Protein AF-A0A522CYJ9-F1 (afdb_monomer_lite)

Radius of gyration: 15.0 Å; chains: 1; bounding box: 30×49×38 Å

Secondary structure (DSSP, 8-state):
-------TT-SS-SEEEEEEEEEEEETTTTEEEEEEEEEEEE-SSSTTTT-EEE--BTTB-HHHHHTT--GGG-EEEEETTTTEEEEEEE-TTS-EEEEEEEE-----

pLDDT: mean 71.57, std 15.97, range [31.14, 90.38]

Foldseek 3Di:
DDDPDPPPPPPDDQKDKAWKKKWKFFFVVHDTDIDIWMWIAGPDDDPRHRPIDTDADPVDDVVVRVPFADPVFWDWDQDPVQQWTKIWGAGPVRGIMIMTIHGPPDPD

Structure (mmCIF, N/CA/C/O backbone):
data_AF-A0A522CYJ9-F1
#
_entry.id   AF-A0A522CYJ9-F1
#
loop_
_atom_site.group_PDB
_atom_site.id
_atom_site.type_symbol
_atom_site.label_atom_id
_atom_site.label_alt_id
_atom_site.label_comp_id
_atom_site.label_asym_id
_atom_site.label_entity_id
_atom_site.label_seq_id
_atom_site.pdbx_PDB_ins_code
_atom_site.Cartn_x
_atom_site.Cartn_y
_atom_site.Cartn_z
_atom_site.occupancy
_atom_site.B_iso_or_equiv
_atom_site.auth_seq_id
_atom_site.auth_comp_id
_atom_site.auth_asym_id
_atom_site.auth_atom_id
_atom_site.pdbx_PDB_model_num
ATOM 1 N N . MET A 1 1 ? 5.166 -32.450 -4.459 1.00 34.06 1 MET A N 1
ATOM 2 C CA . MET A 1 1 ? 4.906 -31.320 -3.546 1.00 34.06 1 MET A CA 1
ATOM 3 C C . MET A 1 1 ? 4.951 -30.100 -4.428 1.00 34.06 1 MET A C 1
ATOM 5 O O . MET A 1 1 ? 6.025 -29.562 -4.663 1.00 34.06 1 MET A O 1
ATOM 9 N N . ASP A 1 2 ? 3.807 -29.801 -5.030 1.00 31.14 2 ASP A N 1
ATOM 10 C CA . ASP A 1 2 ? 3.663 -28.697 -5.966 1.00 31.14 2 ASP A CA 1
ATOM 11 C C . ASP A 1 2 ? 3.681 -27.405 -5.152 1.00 31.14 2 ASP A C 1
ATOM 13 O O . ASP A 1 2 ? 2.834 -27.201 -4.282 1.00 31.14 2 ASP A O 1
ATOM 17 N N . SER A 1 3 ? 4.696 -26.566 -5.372 1.00 34.50 3 SER A N 1
ATOM 18 C CA . SER A 1 3 ? 4.552 -25.155 -5.014 1.00 34.50 3 SER A CA 1
ATOM 19 C C . SER A 1 3 ? 3.390 -24.616 -5.844 1.00 34.50 3 SER A C 1
ATOM 21 O O . SER A 1 3 ? 3.351 -24.928 -7.036 1.00 34.50 3 SER A O 1
ATOM 23 N N . PRO A 1 4 ? 2.452 -23.840 -5.274 1.00 41.62 4 PRO A N 1
ATOM 24 C CA . PRO A 1 4 ? 1.501 -23.108 -6.095 1.00 41.62 4 PRO A CA 1
ATOM 25 C C . PRO A 1 4 ? 2.336 -22.256 -7.047 1.00 41.62 4 PRO A C 1
ATOM 27 O O . PRO A 1 4 ? 3.111 -21.410 -6.599 1.00 41.62 4 PRO A O 1
ATOM 30 N N . GLU A 1 5 ? 2.283 -22.595 -8.334 1.00 39.00 5 GLU A N 1
ATOM 31 C CA . GLU A 1 5 ? 3.105 -21.987 -9.370 1.00 39.00 5 GLU A CA 1
ATOM 32 C C . GLU A 1 5 ? 2.935 -20.468 -9.276 1.00 39.00 5 GLU A C 1
ATOM 34 O O . GLU A 1 5 ? 1.890 -19.913 -9.622 1.00 39.00 5 GLU A O 1
ATOM 39 N N . ASN A 1 6 ? 3.973 -19.783 -8.782 1.00 43.34 6 ASN A N 1
ATOM 40 C CA . ASN A 1 6 ? 4.166 -18.374 -9.090 1.00 43.34 6 ASN A CA 1
ATOM 41 C C . ASN A 1 6 ? 4.051 -18.280 -10.611 1.00 43.34 6 ASN A C 1
ATOM 43 O O . ASN A 1 6 ? 4.725 -19.065 -11.275 1.00 43.34 6 ASN A O 1
ATOM 47 N N . PRO A 1 7 ? 3.207 -17.405 -11.180 1.00 45.44 7 PRO A N 1
ATOM 48 C CA . PRO A 1 7 ? 2.902 -17.450 -12.599 1.00 45.44 7 PRO A CA 1
ATOM 49 C C . PRO A 1 7 ? 4.181 -17.224 -13.414 1.00 45.44 7 PRO A C 1
ATOM 51 O O . PRO A 1 7 ? 4.578 -16.095 -13.699 1.00 45.44 7 PRO A O 1
ATOM 54 N N . GLU A 1 8 ? 4.810 -18.320 -13.842 1.00 41.34 8 GLU A N 1
ATOM 55 C CA . GLU A 1 8 ? 5.999 -18.339 -14.700 1.00 41.34 8 GLU A CA 1
ATOM 56 C C . GLU A 1 8 ? 5.686 -17.807 -16.118 1.00 41.34 8 GLU A C 1
ATOM 58 O O . GLU A 1 8 ? 6.569 -17.660 -16.963 1.00 41.34 8 GLU A O 1
ATOM 63 N N . ASN A 1 9 ? 4.428 -17.415 -16.356 1.00 41.00 9 ASN A N 1
ATOM 64 C CA . ASN A 1 9 ? 3.910 -16.788 -17.568 1.00 41.00 9 ASN A CA 1
ATOM 65 C C . ASN A 1 9 ? 3.982 -15.249 -17.577 1.00 41.00 9 ASN A C 1
ATOM 67 O O . ASN A 1 9 ? 3.242 -14.610 -18.321 1.00 41.00 9 ASN A O 1
ATOM 71 N N . ASN A 1 10 ? 4.885 -14.621 -16.818 1.00 47.81 10 ASN A N 1
ATOM 72 C CA . ASN A 1 10 ? 5.061 -13.162 -16.855 1.00 47.81 10 ASN A CA 1
ATOM 73 C C . ASN A 1 10 ? 6.204 -12.684 -17.774 1.00 47.81 10 ASN A C 1
ATOM 75 O O . ASN A 1 10 ? 6.839 -11.669 -17.506 1.00 47.81 10 ASN A O 1
ATOM 79 N N . ARG A 1 11 ? 6.488 -13.405 -18.869 1.00 44.06 11 ARG A N 1
ATOM 80 C CA . ARG A 1 11 ? 7.589 -13.084 -19.809 1.00 44.06 11 ARG A CA 1
ATOM 81 C C . ARG A 1 11 ? 7.297 -11.932 -20.789 1.00 44.06 11 ARG A C 1
ATOM 83 O O . ARG A 1 11 ? 8.147 -11.638 -21.623 1.00 44.06 11 ARG A O 1
ATOM 90 N N . ALA A 1 12 ? 6.129 -11.290 -20.702 1.00 47.19 12 ALA A N 1
ATOM 91 C CA . ALA A 1 12 ? 5.746 -10.167 -21.568 1.00 47.19 12 ALA A CA 1
ATOM 92 C C . ALA A 1 12 ? 4.712 -9.196 -20.959 1.00 47.19 12 ALA A C 1
ATOM 94 O O . ALA A 1 12 ? 4.254 -8.299 -21.662 1.00 47.19 12 ALA A O 1
ATOM 95 N N . ASN A 1 13 ? 4.302 -9.365 -19.696 1.00 51.66 13 ASN A N 1
ATOM 96 C CA . ASN A 1 13 ? 3.366 -8.417 -19.098 1.00 51.66 13 ASN A CA 1
ATOM 97 C C . ASN A 1 13 ? 4.154 -7.298 -18.430 1.00 51.66 13 ASN A C 1
ATOM 99 O O . ASN A 1 13 ? 4.791 -7.512 -17.400 1.00 51.66 13 ASN A O 1
ATOM 103 N N . ASP A 1 14 ? 3.989 -6.088 -18.951 1.00 63.03 14 ASP A N 1
ATOM 104 C CA . ASP A 1 14 ? 4.460 -4.852 -18.320 1.00 63.03 14 ASP A CA 1
ATOM 105 C C . ASP A 1 14 ? 3.788 -4.597 -16.956 1.00 63.03 14 ASP A C 1
ATOM 107 O O . ASP A 1 14 ? 4.067 -3.595 -16.302 1.00 63.03 14 ASP A O 1
ATOM 111 N N . ARG A 1 15 ? 2.845 -5.456 -16.531 1.00 67.25 15 ARG A N 1
ATOM 112 C CA . ARG A 1 15 ? 2.034 -5.300 -15.322 1.00 67.25 15 ARG A CA 1
ATOM 113 C C . ARG A 1 15 ? 1.766 -6.625 -14.628 1.00 67.25 15 ARG A C 1
ATOM 115 O O . ARG A 1 15 ? 1.370 -7.603 -15.254 1.00 67.25 15 ARG A O 1
ATOM 122 N N . VAL A 1 16 ? 1.890 -6.611 -13.312 1.00 73.69 16 VAL A N 1
ATOM 123 C CA . VAL A 1 16 ? 1.553 -7.716 -12.420 1.00 73.69 16 VAL A CA 1
ATOM 124 C C . VAL A 1 16 ? 0.342 -7.310 -11.589 1.00 73.69 16 VAL A C 1
ATOM 126 O O . VAL A 1 16 ? 0.320 -6.210 -11.041 1.00 73.69 16 VAL A O 1
ATOM 129 N N . VAL A 1 17 ? -0.670 -8.177 -11.521 1.00 78.81 17 VAL A N 1
ATOM 130 C CA . VAL A 1 17 ? -1.970 -7.880 -10.907 1.00 78.81 17 VAL A CA 1
ATOM 131 C C . VAL A 1 17 ? -2.291 -8.918 -9.837 1.00 78.81 17 VAL A C 1
ATOM 133 O O . VAL A 1 17 ? -2.356 -10.103 -10.152 1.00 78.81 17 VAL A O 1
ATOM 136 N N . TYR A 1 18 ? -2.533 -8.481 -8.599 1.00 81.44 18 TYR A N 1
ATOM 137 C CA . TYR A 1 18 ? -2.878 -9.369 -7.485 1.00 81.44 18 TYR A CA 1
ATOM 138 C C . TYR A 1 18 ? -4.002 -8.795 -6.624 1.00 81.44 18 TYR A C 1
ATOM 140 O O . TYR A 1 18 ? -4.027 -7.586 -6.389 1.00 81.44 18 TYR A O 1
ATOM 148 N N . PRO A 1 19 ? -4.913 -9.634 -6.100 1.00 85.56 19 PRO A N 1
ATOM 149 C CA . PRO A 1 19 ? -5.760 -9.207 -5.003 1.00 85.56 19 PRO A CA 1
ATOM 150 C C . PRO A 1 19 ? -4.881 -8.983 -3.765 1.00 85.56 19 PRO A C 1
ATOM 152 O O . PRO A 1 19 ? -4.008 -9.797 -3.439 1.00 85.56 19 PRO A O 1
ATOM 155 N N . VAL A 1 20 ? -5.107 -7.863 -3.086 1.00 86.50 20 VAL A N 1
ATOM 156 C CA . VAL A 1 20 ? -4.423 -7.509 -1.843 1.00 86.50 20 VAL A CA 1
ATOM 157 C C . VAL A 1 20 ? -5.415 -7.074 -0.780 1.00 86.50 20 VAL A C 1
ATOM 159 O O . VAL A 1 20 ? -6.489 -6.544 -1.074 1.00 86.50 20 VAL A O 1
ATOM 162 N N . ARG A 1 21 ? -5.009 -7.238 0.472 1.00 89.56 21 ARG A N 1
ATOM 163 C CA . ARG A 1 21 ? -5.552 -6.502 1.602 1.00 89.56 21 ARG A CA 1
ATOM 164 C C . ARG A 1 21 ? -4.671 -5.289 1.868 1.00 89.56 21 ARG A C 1
ATOM 166 O O . ARG A 1 21 ? -3.446 -5.376 1.867 1.00 89.56 21 ARG A O 1
ATOM 173 N N . VAL A 1 22 ? -5.316 -4.162 2.118 1.00 87.69 22 VAL A N 1
ATOM 174 C CA . VAL A 1 22 ? -4.687 -2.894 2.459 1.00 87.69 22 VAL A CA 1
ATOM 175 C C . VAL A 1 22 ? -5.153 -2.495 3.848 1.00 87.69 22 VAL A C 1
ATOM 177 O O . VAL A 1 22 ? -6.348 -2.304 4.069 1.00 87.69 22 VAL A O 1
ATOM 180 N N . ASP A 1 23 ? -4.212 -2.345 4.773 1.00 90.38 23 ASP A N 1
ATOM 181 C CA . ASP A 1 23 ? -4.450 -1.766 6.091 1.00 90.38 23 ASP A CA 1
ATOM 182 C C . ASP A 1 23 ? -3.802 -0.368 6.123 1.00 90.38 23 ASP A 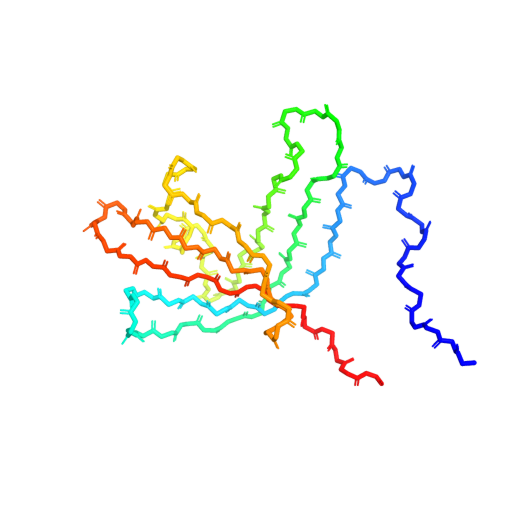C 1
ATOM 184 O O . ASP A 1 23 ? -2.577 -0.223 6.162 1.00 90.38 23 ASP A O 1
ATOM 188 N N . TYR A 1 24 ? -4.634 0.674 6.059 1.00 86.69 24 TYR A N 1
ATOM 189 C CA . TYR A 1 24 ? -4.224 2.079 6.093 1.00 86.69 24 TYR A CA 1
ATOM 190 C C . TYR A 1 24 ? -4.386 2.645 7.503 1.00 86.69 24 TYR A C 1
ATOM 192 O O . TYR A 1 24 ? -5.494 2.752 8.028 1.00 86.69 24 TYR A O 1
ATOM 200 N N . GLU A 1 25 ? -3.287 3.054 8.115 1.00 87.00 25 GLU A N 1
ATOM 201 C CA . GLU A 1 25 ? -3.249 3.676 9.430 1.00 87.00 25 GLU A CA 1
ATOM 202 C C . GLU A 1 25 ? -3.063 5.189 9.293 1.00 87.00 25 GLU A C 1
ATOM 204 O O . GLU A 1 25 ? -1.976 5.683 8.973 1.00 87.00 25 GLU A O 1
ATOM 209 N N . ILE A 1 26 ? -4.147 5.925 9.562 1.00 80.69 26 ILE A N 1
ATOM 210 C CA . ILE A 1 26 ? -4.127 7.388 9.624 1.00 80.69 26 ILE A CA 1
ATOM 211 C C . ILE A 1 26 ? -3.499 7.772 10.957 1.00 80.69 26 ILE A C 1
ATOM 213 O O . ILE A 1 26 ? -4.096 7.500 12.004 1.00 80.69 26 ILE A O 1
ATOM 217 N N . ARG A 1 27 ? -2.349 8.454 10.908 1.00 81.50 27 ARG A N 1
ATOM 218 C CA . ARG A 1 27 ? -1.487 8.762 12.052 1.00 81.50 27 ARG A CA 1
ATOM 219 C C . ARG A 1 27 ? -1.015 7.492 12.764 1.00 81.50 27 ARG A C 1
ATOM 221 O O . ARG A 1 27 ? -1.793 6.805 13.407 1.00 81.50 27 ARG A O 1
ATOM 228 N N . LEU A 1 28 ? 0.285 7.230 12.735 1.00 81.25 28 LEU A N 1
ATOM 229 C CA . LEU A 1 28 ? 0.909 6.094 13.411 1.00 81.25 28 LEU A CA 1
ATOM 230 C C . LEU A 1 28 ? 0.473 6.013 14.892 1.00 81.25 28 LEU A C 1
ATOM 232 O O . LEU A 1 28 ? 0.620 6.984 15.639 1.00 81.25 28 LEU A O 1
ATOM 236 N N . GLY A 1 29 ? -0.066 4.861 15.298 1.00 81.06 29 GLY A N 1
ATOM 237 C CA . GLY A 1 29 ? -0.746 4.609 16.575 1.00 81.06 29 GLY A CA 1
ATOM 238 C C . GLY A 1 29 ? -2.254 4.913 16.577 1.00 81.06 29 GLY A C 1
ATOM 239 O O . GLY A 1 29 ? -2.868 4.933 17.643 1.00 81.06 29 GLY A O 1
ATOM 240 N N . GLY A 1 30 ? -2.835 5.225 15.419 1.00 82.62 30 GLY A N 1
ATOM 241 C CA . GLY A 1 30 ? -4.187 5.748 15.257 1.00 82.62 30 GLY A CA 1
ATOM 242 C C . GLY A 1 30 ? -5.192 4.738 14.708 1.00 82.62 30 GLY A C 1
ATOM 243 O O . GLY A 1 30 ? -5.085 3.524 14.884 1.00 82.62 30 GLY A O 1
ATOM 244 N N . ARG A 1 31 ? -6.234 5.261 14.052 1.00 83.94 31 ARG A N 1
ATOM 245 C CA . ARG A 1 31 ? -7.290 4.433 13.461 1.00 83.94 31 ARG A CA 1
ATOM 246 C C . ARG A 1 31 ? -6.762 3.747 12.204 1.00 83.94 31 ARG A C 1
ATOM 248 O O . ARG A 1 31 ? -6.261 4.409 11.299 1.00 83.94 31 ARG A O 1
ATOM 255 N N . THR A 1 32 ? -6.978 2.436 12.131 1.00 87.81 32 THR A N 1
ATOM 256 C CA . THR A 1 32 ? -6.711 1.634 10.932 1.00 87.81 32 THR A CA 1
ATOM 257 C C . THR A 1 32 ? -7.992 1.435 10.118 1.00 87.81 32 THR A C 1
ATOM 259 O O . THR A 1 32 ? -9.058 1.163 10.677 1.00 87.81 32 THR A O 1
ATOM 262 N N . ILE A 1 33 ? -7.890 1.591 8.801 1.00 87.56 33 ILE A N 1
ATOM 263 C CA . ILE A 1 33 ? -8.925 1.312 7.805 1.00 87.56 33 ILE A CA 1
ATOM 264 C C . ILE A 1 33 ? -8.425 0.142 6.961 1.00 87.56 33 ILE A C 1
ATOM 266 O O . ILE A 1 33 ? -7.397 0.258 6.305 1.00 87.56 33 ILE A O 1
ATOM 270 N N . ALA A 1 34 ? -9.151 -0.971 6.991 1.00 89.31 34 ALA A N 1
ATOM 271 C CA . ALA A 1 34 ? -8.800 -2.186 6.266 1.00 89.31 34 ALA A CA 1
ATOM 272 C C . ALA A 1 34 ? -9.757 -2.410 5.095 1.00 89.31 34 ALA A C 1
ATOM 274 O O . ALA A 1 34 ? -10.973 -2.272 5.264 1.00 89.31 34 ALA A O 1
ATOM 275 N N . PHE A 1 35 ? -9.227 -2.779 3.932 1.00 87.56 35 PHE A N 1
ATOM 276 C CA . PHE A 1 35 ? -10.028 -3.122 2.760 1.00 87.56 35 PHE A CA 1
ATOM 277 C C . PHE A 1 35 ? -9.284 -4.025 1.789 1.00 87.56 35 PHE A C 1
ATOM 279 O O . PHE A 1 35 ? -8.060 -4.071 1.779 1.00 87.56 35 PHE A O 1
ATOM 286 N N . GLU A 1 36 ? -10.036 -4.743 0.965 1.00 89.31 36 GLU A N 1
ATOM 287 C CA . GLU A 1 36 ? -9.487 -5.563 -0.108 1.00 89.31 36 GLU A CA 1
ATOM 288 C C . GLU A 1 36 ? -9.638 -4.835 -1.438 1.00 89.31 36 GLU A C 1
ATOM 290 O O . GLU A 1 36 ? -10.658 -4.190 -1.693 1.00 89.31 36 GLU A O 1
ATOM 295 N N . THR A 1 37 ? -8.612 -4.918 -2.275 1.00 87.94 37 THR A N 1
ATOM 296 C CA . THR A 1 37 ? -8.615 -4.320 -3.609 1.00 87.94 37 THR A CA 1
ATOM 297 C C . THR A 1 37 ? -7.657 -5.059 -4.543 1.00 87.94 37 THR A C 1
ATOM 299 O O . THR A 1 37 ? -7.020 -6.040 -4.160 1.00 87.94 37 THR A O 1
ATOM 302 N N . ILE A 1 38 ? -7.559 -4.600 -5.786 1.00 85.12 38 ILE A N 1
ATOM 303 C CA . ILE A 1 38 ? -6.602 -5.084 -6.772 1.00 85.12 38 ILE A CA 1
ATOM 304 C C . ILE A 1 38 ? -5.372 -4.183 -6.772 1.00 85.12 38 ILE A C 1
ATOM 306 O O . ILE A 1 38 ? -5.466 -2.978 -6.991 1.00 85.12 38 ILE A O 1
ATOM 310 N N . PHE A 1 39 ? -4.214 -4.795 -6.564 1.00 82.44 39 PHE A N 1
ATOM 311 C CA . PHE A 1 39 ? -2.896 -4.200 -6.718 1.00 82.44 39 PHE A CA 1
ATOM 312 C C . PHE A 1 39 ? -2.378 -4.437 -8.128 1.00 82.44 39 PHE A C 1
ATOM 314 O O . PHE A 1 39 ? -2.406 -5.569 -8.616 1.00 82.44 39 PHE A O 1
ATOM 321 N N . ARG A 1 40 ? -1.873 -3.383 -8.771 1.00 81.81 40 ARG A N 1
ATOM 322 C CA . ARG A 1 40 ? -1.152 -3.459 -10.041 1.00 81.81 40 ARG A CA 1
ATOM 323 C C . ARG A 1 40 ? 0.222 -2.847 -9.873 1.00 81.81 40 ARG A C 1
ATOM 325 O O . ARG A 1 40 ? 0.328 -1.690 -9.493 1.00 81.81 40 ARG A O 1
ATOM 332 N N . VAL A 1 41 ? 1.263 -3.599 -10.201 1.00 76.56 41 VAL A N 1
ATOM 333 C CA . VAL A 1 41 ? 2.621 -3.059 -10.297 1.00 76.56 41 VAL A CA 1
ATOM 334 C C . VAL A 1 41 ? 3.097 -3.126 -11.733 1.00 76.56 41 VAL A C 1
ATOM 336 O O . VAL A 1 41 ? 2.959 -4.160 -12.386 1.00 76.56 41 VAL A O 1
ATOM 339 N N . THR A 1 42 ? 3.633 -2.018 -12.232 1.00 76.38 42 THR A N 1
ATOM 340 C CA . THR A 1 42 ? 4.313 -1.997 -13.527 1.00 76.38 42 THR A CA 1
ATOM 341 C C . THR A 1 42 ? 5.714 -2.568 -13.343 1.00 76.38 42 THR A C 1
ATOM 343 O O . THR A 1 42 ? 6.461 -2.081 -12.497 1.00 76.38 42 THR A O 1
ATOM 346 N N . VAL A 1 43 ? 6.056 -3.602 -14.108 1.00 70.81 43 VAL A N 1
ATOM 347 C CA . VAL A 1 43 ? 7.372 -4.255 -14.071 1.00 70.81 43 VAL A CA 1
ATOM 348 C C . VAL A 1 43 ? 7.976 -4.131 -15.459 1.00 70.81 43 VAL A C 1
ATOM 350 O O . VAL A 1 43 ? 7.464 -4.716 -16.411 1.00 70.81 43 VAL A O 1
ATOM 353 N N . GLY A 1 44 ? 9.035 -3.341 -15.590 1.00 68.50 44 GLY A N 1
ATOM 354 C CA . GLY A 1 44 ? 9.654 -3.056 -16.879 1.00 68.50 44 GLY A CA 1
ATOM 355 C C . GLY A 1 44 ? 11.022 -2.396 -16.743 1.00 68.50 44 GLY A C 1
ATOM 356 O O . GLY A 1 44 ? 11.706 -2.544 -15.745 1.00 68.50 44 GLY A O 1
ATOM 357 N N . SER A 1 45 ? 11.449 -1.674 -17.776 1.00 62.78 45 SER A N 1
ATOM 358 C CA . SER A 1 45 ? 12.725 -0.934 -17.797 1.00 62.78 45 SER A CA 1
ATOM 359 C C . SER A 1 45 ? 12.547 0.557 -18.114 1.00 62.78 45 SER A C 1
ATOM 361 O O . SER A 1 45 ? 13.511 1.263 -18.408 1.00 62.78 45 SER A O 1
ATOM 363 N N . GLY A 1 46 ? 11.299 1.037 -18.090 1.00 70.00 46 GLY A N 1
ATOM 364 C CA . GLY A 1 46 ? 10.924 2.411 -18.414 1.00 70.00 46 GLY A CA 1
ATOM 365 C C . GLY A 1 46 ? 10.702 3.301 -17.183 1.00 70.00 46 GLY A C 1
ATOM 366 O O . GLY A 1 46 ? 10.746 2.826 -16.053 1.00 70.00 46 GLY A O 1
ATOM 367 N N . PRO A 1 47 ? 10.380 4.592 -17.383 1.00 65.88 47 PRO A N 1
ATOM 368 C CA . PRO A 1 47 ? 10.179 5.563 -16.299 1.00 65.88 47 PRO A CA 1
ATOM 369 C C . PRO A 1 47 ? 9.051 5.225 -15.311 1.00 65.88 47 PRO A C 1
ATOM 371 O O . PRO A 1 47 ? 8.977 5.832 -14.249 1.00 65.88 47 PRO A O 1
ATOM 374 N N . GLY A 1 48 ? 8.151 4.313 -15.687 1.00 61.59 48 GLY A N 1
ATOM 375 C CA . GLY A 1 48 ? 7.053 3.833 -14.847 1.00 61.59 48 GLY A CA 1
ATOM 376 C C . GLY A 1 48 ? 7.339 2.509 -14.137 1.00 61.59 48 GLY A C 1
ATOM 377 O O . GLY A 1 48 ? 6.437 1.993 -13.479 1.00 61.59 48 GLY A O 1
ATOM 378 N N . ASP A 1 49 ? 8.540 1.941 -14.276 1.00 67.19 49 ASP A N 1
ATOM 379 C CA . ASP A 1 49 ? 8.920 0.719 -13.565 1.00 67.19 49 ASP A CA 1
ATOM 380 C C . ASP A 1 49 ? 8.802 0.906 -12.044 1.00 67.19 49 ASP A C 1
ATOM 382 O O . ASP A 1 49 ? 9.171 1.946 -11.495 1.00 67.19 49 ASP A O 1
ATOM 386 N N . GLY A 1 50 ? 8.215 -0.081 -11.369 1.00 64.00 50 GLY A N 1
ATOM 387 C CA . GLY A 1 50 ? 7.931 -0.035 -9.936 1.00 64.00 50 GLY A CA 1
ATOM 388 C C . GLY A 1 50 ? 6.724 0.823 -9.537 1.00 64.00 50 GLY A C 1
ATOM 389 O O . GLY A 1 50 ? 6.448 0.944 -8.344 1.00 64.00 50 GLY A O 1
ATOM 390 N N . THR A 1 51 ? 5.977 1.398 -10.490 1.00 73.00 51 THR A N 1
ATOM 391 C CA . THR A 1 51 ? 4.737 2.129 -10.171 1.00 73.00 51 THR A CA 1
ATOM 392 C C . THR A 1 51 ? 3.687 1.164 -9.642 1.00 73.00 51 THR A C 1
ATOM 394 O O . THR A 1 51 ? 3.399 0.153 -10.285 1.00 73.00 51 THR A O 1
ATOM 397 N N . ILE A 1 52 ? 3.115 1.499 -8.486 1.00 73.31 52 ILE A N 1
ATOM 398 C CA . ILE A 1 52 ? 2.070 0.735 -7.809 1.00 73.31 52 ILE A CA 1
ATOM 399 C C . ILE A 1 52 ? 0.752 1.501 -7.898 1.00 73.31 52 ILE A C 1
ATOM 401 O O . ILE A 1 52 ? 0.656 2.619 -7.396 1.00 73.31 52 ILE A O 1
ATOM 405 N N . ASP A 1 53 ? -0.268 0.845 -8.439 1.00 79.19 53 ASP A N 1
ATOM 406 C CA . ASP A 1 53 ? -1.648 1.316 -8.476 1.00 79.19 53 ASP A CA 1
ATOM 407 C C . ASP A 1 53 ? -2.552 0.370 -7.673 1.00 79.19 53 ASP A C 1
ATOM 409 O O . ASP A 1 53 ? -2.376 -0.851 -7.685 1.00 79.19 53 ASP A O 1
ATOM 413 N N . LEU A 1 54 ? -3.546 0.931 -6.988 1.00 80.19 54 LEU A N 1
ATOM 414 C CA . LEU A 1 54 ? -4.581 0.185 -6.274 1.00 80.19 54 LEU A CA 1
ATOM 415 C C . LEU A 1 54 ? -5.948 0.584 -6.835 1.00 80.19 54 LEU A C 1
ATOM 417 O O . LEU A 1 54 ? -6.194 1.768 -7.059 1.00 80.19 54 LEU A O 1
ATOM 421 N N . ASP A 1 55 ? -6.841 -0.383 -7.042 1.00 80.81 55 ASP A N 1
ATOM 422 C CA . ASP A 1 55 ? -8.202 -0.088 -7.497 1.00 80.81 55 ASP A CA 1
ATOM 423 C C . ASP A 1 55 ? -9.032 0.616 -6.422 1.00 80.81 55 ASP A C 1
ATOM 425 O O . ASP A 1 55 ? -8.967 0.291 -5.232 1.00 80.81 55 ASP A O 1
ATOM 429 N N . GLU A 1 56 ? -9.882 1.544 -6.856 1.00 78.38 56 GLU A N 1
ATOM 430 C CA . GLU A 1 56 ? -10.927 2.074 -5.991 1.00 78.38 56 GLU A CA 1
ATOM 431 C C . GLU A 1 56 ? -11.957 0.996 -5.660 1.00 78.38 56 GLU A C 1
ATOM 433 O O . GLU A 1 56 ? -12.298 0.136 -6.475 1.00 78.38 56 GLU A O 1
ATOM 438 N N . THR A 1 57 ? -12.502 1.071 -4.452 1.00 78.94 57 THR A N 1
ATOM 439 C CA . THR A 1 57 ? -13.618 0.219 -4.046 1.00 78.94 57 THR A CA 1
ATOM 440 C C . THR A 1 57 ? -14.889 1.054 -3.957 1.00 78.94 57 THR A C 1
ATOM 442 O O . THR A 1 57 ? -14.847 2.267 -3.771 1.00 78.94 57 THR A O 1
ATOM 445 N N . SER A 1 58 ? -16.050 0.397 -3.975 1.00 75.81 58 SER A N 1
ATOM 446 C CA . SER A 1 58 ? -17.354 1.066 -3.810 1.00 75.81 58 SER A CA 1
ATOM 447 C C . SER A 1 58 ? -17.508 1.879 -2.514 1.00 75.81 58 SER A C 1
ATOM 449 O O . SER A 1 58 ? -18.458 2.649 -2.389 1.00 75.81 58 SER A O 1
ATOM 451 N N . ARG A 1 59 ? -16.619 1.690 -1.531 1.00 75.12 59 ARG A N 1
ATOM 452 C CA . ARG A 1 59 ? -16.679 2.340 -0.212 1.00 75.12 59 ARG A CA 1
ATOM 453 C C . ARG A 1 59 ? -15.454 3.187 0.111 1.00 75.12 59 ARG A C 1
ATOM 455 O O . ARG A 1 59 ? -15.480 3.911 1.101 1.00 75.12 59 ARG A O 1
ATOM 462 N N . ILE A 1 60 ? -14.381 3.044 -0.659 1.00 76.00 60 ILE A N 1
ATOM 463 C CA . ILE A 1 60 ? -13.080 3.642 -0.377 1.00 76.00 60 ILE A CA 1
ATOM 464 C C . ILE A 1 60 ? -12.494 4.102 -1.701 1.00 76.00 60 ILE A C 1
ATOM 466 O O . ILE A 1 60 ? -12.126 3.269 -2.534 1.00 76.00 60 ILE A O 1
ATOM 470 N N . SER A 1 61 ? -12.388 5.421 -1.855 1.00 75.44 61 SER A N 1
ATOM 471 C CA . SER A 1 61 ? -11.534 6.009 -2.877 1.00 75.44 61 SER A CA 1
ATOM 472 C C . SER A 1 61 ? -10.091 5.824 -2.437 1.00 75.44 61 SER A C 1
ATOM 474 O O . SER A 1 61 ? -9.672 6.264 -1.363 1.00 75.44 61 SER A O 1
ATOM 476 N N . VAL A 1 62 ? -9.332 5.122 -3.271 1.00 67.50 62 VAL A N 1
ATOM 477 C CA . VAL A 1 62 ? -7.896 4.990 -3.072 1.00 67.50 62 VAL A CA 1
ATOM 478 C C . VAL A 1 62 ? -7.237 6.350 -3.245 1.00 67.50 62 VAL A C 1
ATOM 480 O O . VAL A 1 62 ? -6.288 6.605 -2.525 1.00 67.50 62 VAL A O 1
ATOM 483 N N . GLU A 1 63 ? -7.746 7.249 -4.093 1.00 66.31 63 GLU A N 1
ATOM 484 C CA . GLU A 1 63 ? -7.207 8.608 -4.228 1.00 66.31 63 GLU A CA 1
ATOM 485 C C . GLU A 1 63 ? -7.344 9.415 -2.924 1.00 66.31 63 GLU A C 1
ATOM 487 O O . GLU A 1 63 ? -6.405 10.112 -2.521 1.00 66.31 63 GLU A O 1
ATOM 492 N N . ASP A 1 64 ? -8.464 9.253 -2.213 1.00 65.31 64 ASP A N 1
ATOM 493 C CA . ASP A 1 64 ? -8.687 9.864 -0.896 1.00 65.31 64 ASP A CA 1
ATOM 494 C C . ASP A 1 64 ? -7.740 9.311 0.186 1.00 65.31 64 ASP A C 1
ATOM 496 O O . ASP A 1 64 ? -7.453 10.001 1.166 1.00 65.31 64 ASP A O 1
ATOM 500 N N . LEU A 1 65 ? -7.216 8.092 -0.002 1.00 61.31 65 LEU A N 1
ATOM 501 C CA . LEU A 1 65 ? -6.202 7.477 0.863 1.00 61.31 65 LEU A CA 1
ATOM 502 C C . LEU A 1 65 ? -4.756 7.677 0.356 1.00 61.31 65 LEU A C 1
ATOM 504 O O . LEU A 1 65 ? -3.821 7.692 1.150 1.00 61.31 65 LEU A O 1
ATOM 508 N N . GLN A 1 66 ? -4.549 7.839 -0.955 1.00 53.03 66 GLN A N 1
ATOM 509 C CA . GLN A 1 66 ? -3.254 7.996 -1.637 1.00 53.03 66 GLN A CA 1
ATOM 510 C C . GLN A 1 66 ? -2.799 9.451 -1.714 1.00 53.03 66 GLN A C 1
ATOM 512 O O . GLN A 1 66 ? -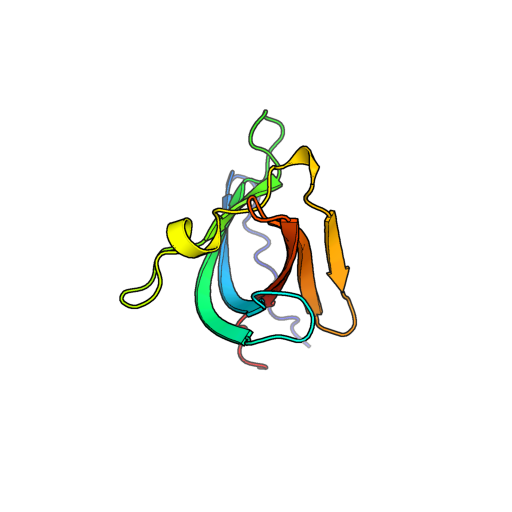1.614 9.723 -1.9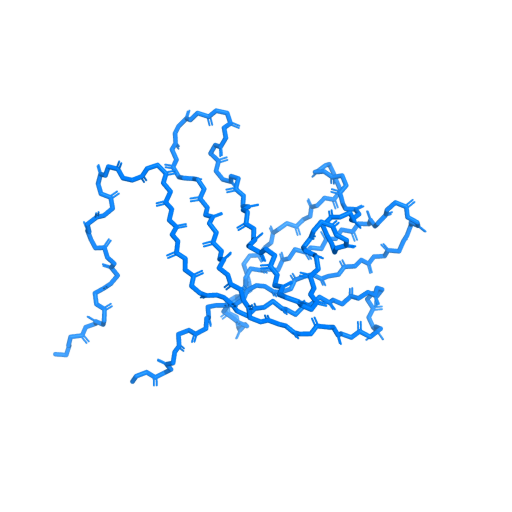23 1.00 53.03 66 GLN A O 1
ATOM 517 N N . A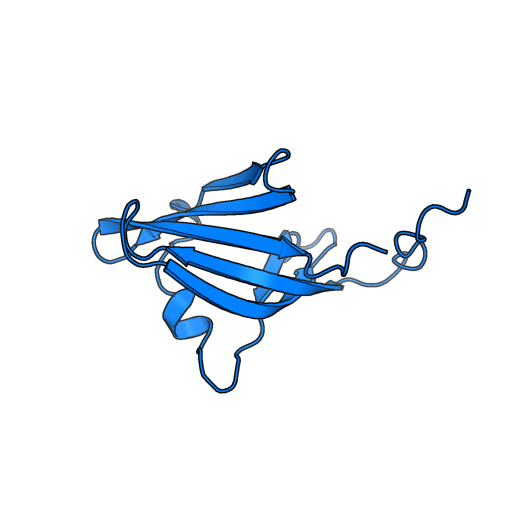RG A 1 67 ? -3.683 10.418 -1.468 1.00 50.59 67 ARG A N 1
ATOM 518 C CA . ARG A 1 67 ? -3.239 11.714 -0.963 1.00 50.59 67 ARG A CA 1
ATOM 519 C C . ARG A 1 67 ? -2.891 11.485 0.506 1.00 50.59 67 ARG A C 1
ATOM 521 O O . ARG A 1 67 ? -3.757 11.694 1.351 1.00 50.59 67 ARG A O 1
ATOM 528 N N . PRO A 1 68 ? -1.624 11.148 0.841 1.00 48.00 68 PRO A N 1
ATOM 529 C CA . PRO A 1 68 ? -0.815 12.290 1.238 1.00 48.00 68 PRO A CA 1
ATOM 530 C C . PRO A 1 68 ? 0.720 12.166 1.167 1.00 48.00 68 PRO A C 1
ATOM 532 O O . PRO A 1 68 ? 1.363 13.084 1.675 1.00 48.00 68 PRO A O 1
ATOM 535 N N . PHE A 1 69 ? 1.341 11.132 0.593 1.00 50.75 69 PHE A N 1
ATOM 536 C CA . PHE A 1 69 ? 2.809 11.086 0.567 1.00 50.75 69 PHE A CA 1
ATOM 537 C C . PHE A 1 69 ? 3.369 11.617 -0.757 1.00 50.75 69 PHE A C 1
ATOM 539 O O . PHE A 1 69 ? 3.244 10.942 -1.782 1.00 50.75 69 PHE A O 1
ATOM 546 N N . PRO A 1 70 ? 4.039 12.782 -0.773 1.00 57.62 70 PRO A N 1
ATOM 547 C CA . PRO A 1 70 ? 5.021 13.056 -1.813 1.00 57.62 70 PRO A CA 1
ATOM 548 C C . PRO A 1 70 ? 5.928 11.832 -1.987 1.00 57.62 70 PRO A C 1
ATOM 550 O O . PRO A 1 70 ? 6.407 11.305 -0.988 1.00 57.62 70 PRO A O 1
ATOM 553 N N . LEU A 1 71 ? 6.214 11.397 -3.219 1.00 59.66 71 LEU A N 1
ATOM 554 C CA . LEU A 1 71 ? 7.162 10.294 -3.467 1.00 59.66 71 LEU A CA 1
ATOM 555 C C . LEU A 1 71 ? 8.495 10.505 -2.721 1.00 59.66 71 LEU A C 1
ATOM 557 O O . LEU A 1 71 ? 9.084 9.561 -2.214 1.00 59.66 71 LEU A O 1
ATOM 561 N N . ALA A 1 72 ? 8.914 11.765 -2.562 1.00 60.66 72 ALA A N 1
ATOM 562 C CA . ALA A 1 72 ? 10.110 12.155 -1.817 1.00 60.66 72 ALA A CA 1
ATOM 563 C C . ALA A 1 72 ? 10.062 11.877 -0.297 1.00 60.66 72 ALA A C 1
ATOM 565 O O . ALA A 1 72 ? 11.107 11.890 0.346 1.00 60.66 72 ALA A O 1
ATOM 566 N N . SER A 1 73 ? 8.881 11.669 0.296 1.00 65.44 73 SER A N 1
ATOM 567 C CA . SER A 1 73 ? 8.707 11.357 1.723 1.00 65.44 73 SER A CA 1
ATOM 568 C C . SER A 1 73 ? 8.226 9.927 1.980 1.00 65.44 73 SER A C 1
ATOM 570 O O . SER A 1 73 ? 7.983 9.580 3.138 1.00 65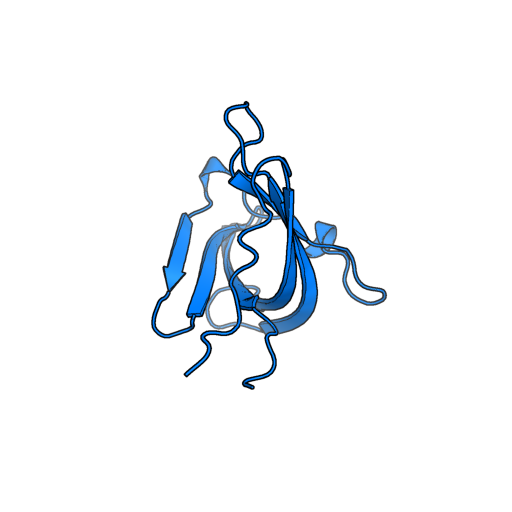.44 73 SER A O 1
ATOM 572 N N . GLN A 1 74 ? 8.087 9.110 0.930 1.00 72.88 74 GLN A N 1
ATOM 573 C CA . GLN A 1 74 ? 7.721 7.703 1.045 1.00 72.88 74 GLN A CA 1
ATOM 574 C C . GLN A 1 74 ? 8.951 6.846 1.337 1.00 72.88 74 GLN A C 1
ATOM 576 O O . GLN A 1 74 ? 9.981 6.947 0.676 1.00 72.88 74 GLN A O 1
ATOM 581 N N . ILE A 1 75 ? 8.813 5.955 2.312 1.00 79.56 75 ILE A N 1
ATOM 582 C CA . ILE A 1 75 ? 9.747 4.870 2.583 1.00 79.56 75 ILE A CA 1
ATOM 583 C C . ILE A 1 75 ? 8.961 3.573 2.442 1.00 79.56 75 ILE A C 1
ATOM 585 O O . ILE A 1 75 ? 8.086 3.280 3.261 1.00 79.56 75 ILE A O 1
ATOM 589 N N . SER A 1 76 ? 9.281 2.811 1.401 1.00 80.38 76 SER A N 1
ATOM 590 C CA . SER A 1 76 ? 8.750 1.474 1.150 1.00 80.38 76 SER A CA 1
ATOM 591 C C . SER A 1 76 ? 9.738 0.412 1.628 1.00 80.38 76 SER A C 1
ATOM 593 O O . SER A 1 76 ? 10.912 0.436 1.251 1.00 80.38 76 SER A O 1
ATOM 595 N N . LYS A 1 77 ? 9.270 -0.541 2.431 1.00 86.06 77 LYS A N 1
ATOM 596 C CA . LYS A 1 77 ? 10.046 -1.701 2.879 1.00 86.06 77 LYS A CA 1
ATOM 597 C C . LYS A 1 77 ? 9.157 -2.939 2.881 1.00 86.06 77 LYS A C 1
ATOM 599 O O . LYS A 1 77 ? 8.028 -2.883 3.352 1.00 86.06 77 LYS A O 1
ATOM 604 N N . PHE A 1 78 ? 9.680 -4.061 2.404 1.00 84.69 78 PHE A N 1
ATOM 605 C CA . PHE A 1 78 ? 9.023 -5.348 2.603 1.00 84.69 78 PHE A CA 1
ATOM 606 C C . PHE A 1 78 ? 9.268 -5.843 4.037 1.00 84.69 78 PHE A C 1
ATOM 608 O O . PHE A 1 78 ? 10.415 -5.899 4.490 1.00 84.69 78 PHE A O 1
ATOM 615 N N . ASP A 1 79 ? 8.194 -6.144 4.765 1.00 86.88 79 ASP A N 1
ATOM 616 C CA . ASP A 1 79 ? 8.247 -6.785 6.078 1.00 86.88 79 ASP A CA 1
ATOM 617 C C . ASP A 1 79 ? 7.988 -8.282 5.906 1.00 86.88 79 ASP A C 1
ATOM 619 O O . ASP A 1 79 ? 6.863 -8.705 5.640 1.00 86.88 79 ASP A O 1
ATOM 623 N N . GLU A 1 80 ? 9.046 -9.079 6.054 1.00 84.25 80 GLU A N 1
ATOM 624 C CA . GLU A 1 80 ? 8.991 -10.534 5.903 1.00 84.25 80 GLU A CA 1
ATOM 625 C C . GLU A 1 80 ? 8.085 -11.198 6.949 1.00 84.25 80 GLU A C 1
ATOM 627 O O . GLU A 1 80 ? 7.398 -12.166 6.631 1.00 84.25 80 GLU A O 1
ATOM 632 N N . ASN A 1 81 ? 8.015 -10.658 8.173 1.00 82.81 81 ASN A N 1
ATOM 633 C CA . ASN A 1 81 ? 7.185 -11.236 9.234 1.00 82.81 81 ASN A CA 1
ATOM 634 C C . ASN A 1 81 ? 5.698 -11.017 8.953 1.00 82.81 81 ASN A C 1
ATOM 636 O O . ASN A 1 81 ? 4.880 -11.899 9.197 1.00 82.81 81 ASN A O 1
ATOM 640 N N . ALA A 1 82 ? 5.351 -9.833 8.446 1.00 76.38 82 ALA A N 1
ATOM 641 C CA . ALA A 1 82 ? 3.982 -9.504 8.065 1.00 76.38 82 ALA A CA 1
ATOM 642 C C . ALA A 1 82 ? 3.617 -10.000 6.655 1.00 76.38 82 ALA A C 1
ATOM 644 O O . ALA A 1 82 ? 2.450 -9.926 6.278 1.00 76.38 82 ALA A O 1
ATOM 645 N N . SER A 1 83 ? 4.601 -10.472 5.874 1.00 84.56 83 SER A N 1
ATOM 646 C CA . SER A 1 83 ? 4.455 -10.764 4.440 1.00 84.56 83 SER A CA 1
ATOM 647 C C . SER A 1 83 ? 3.756 -9.620 3.694 1.00 84.56 83 SER A C 1
ATOM 649 O O . SER A 1 83 ? 2.852 -9.832 2.884 1.00 84.56 83 SER A O 1
ATOM 651 N N . ALA A 1 84 ? 4.154 -8.386 4.014 1.00 85.56 84 ALA A N 1
ATOM 652 C CA . ALA A 1 84 ? 3.481 -7.176 3.565 1.00 85.56 84 ALA A CA 1
ATOM 653 C C . ALA A 1 84 ? 4.478 -6.133 3.056 1.00 85.56 84 ALA A C 1
ATOM 655 O O . ALA A 1 84 ? 5.548 -5.918 3.632 1.00 85.56 84 ALA A O 1
ATOM 656 N N . LEU A 1 85 ? 4.096 -5.428 1.993 1.00 85.25 85 LEU A N 1
ATOM 657 C CA . LEU A 1 85 ? 4.751 -4.192 1.599 1.00 85.25 85 LEU A CA 1
ATOM 658 C C . LEU A 1 85 ? 4.298 -3.081 2.548 1.00 85.25 85 LEU A C 1
ATOM 660 O O . LEU A 1 85 ? 3.136 -2.677 2.548 1.00 85.25 85 LEU A O 1
ATOM 664 N N . MET A 1 86 ? 5.235 -2.584 3.346 1.00 87.25 86 MET A N 1
ATOM 665 C CA . MET A 1 86 ? 5.017 -1.490 4.279 1.00 87.25 86 MET A CA 1
ATOM 666 C C . MET A 1 86 ? 5.443 -0.182 3.628 1.00 87.25 86 MET A C 1
ATOM 668 O O . MET A 1 86 ? 6.607 -0.004 3.269 1.00 87.25 86 MET A O 1
ATOM 672 N N . ILE A 1 87 ? 4.512 0.754 3.514 1.00 84.56 87 ILE A N 1
ATOM 673 C CA . ILE A 1 87 ? 4.765 2.111 3.045 1.00 84.56 87 ILE A CA 1
ATOM 674 C C . ILE A 1 87 ? 4.534 3.042 4.224 1.00 84.56 87 ILE A C 1
ATOM 676 O O . ILE A 1 87 ? 3.461 3.069 4.821 1.00 84.56 87 ILE A O 1
ATOM 680 N N . THR A 1 88 ? 5.554 3.806 4.580 1.00 83.50 88 THR A N 1
ATOM 681 C CA . THR A 1 88 ? 5.455 4.852 5.599 1.00 83.50 88 THR A CA 1
ATOM 682 C C . THR A 1 88 ? 5.819 6.182 4.986 1.00 83.50 88 THR A C 1
ATOM 684 O O . THR A 1 88 ? 6.698 6.257 4.130 1.00 83.50 88 THR A O 1
ATOM 687 N N . GLY A 1 89 ? 5.180 7.247 5.440 1.00 78.38 89 GLY A N 1
ATOM 688 C CA . GLY A 1 89 ? 5.578 8.580 5.029 1.00 78.38 89 GLY A CA 1
ATOM 689 C C . GLY A 1 89 ? 4.939 9.653 5.883 1.00 78.38 89 GLY A C 1
ATOM 690 O O . GLY A 1 89 ? 4.216 9.373 6.840 1.00 78.38 89 GLY A O 1
ATOM 691 N N . THR A 1 90 ? 5.216 10.899 5.526 1.00 75.56 90 THR A N 1
ATOM 692 C CA . THR A 1 90 ? 4.584 12.061 6.153 1.00 75.56 90 THR A CA 1
ATOM 693 C C . THR A 1 90 ? 3.540 12.628 5.210 1.00 75.56 90 THR A C 1
ATOM 695 O O . THR A 1 90 ? 3.853 12.969 4.067 1.00 75.56 90 THR A O 1
ATOM 698 N N . SER A 1 91 ? 2.314 12.730 5.705 1.00 71.19 91 SER A N 1
ATOM 699 C CA . SER A 1 91 ? 1.189 13.310 4.997 1.00 71.19 91 SER A CA 1
ATOM 700 C C . SER A 1 91 ? 1.378 14.809 4.728 1.00 71.19 91 SER A C 1
ATOM 702 O O . SER A 1 91 ? 2.156 15.484 5.405 1.00 71.19 91 SER A O 1
ATOM 704 N N . LYS A 1 92 ? 0.593 15.384 3.806 1.00 64.19 92 LYS A N 1
ATOM 705 C CA . LYS A 1 92 ? 0.525 16.842 3.570 1.00 64.19 92 LYS A CA 1
ATOM 706 C C . LYS A 1 92 ? 0.188 17.658 4.829 1.00 64.19 92 LYS A C 1
ATOM 708 O O . LYS A 1 92 ? 0.496 18.843 4.878 1.00 64.19 92 LYS A O 1
ATOM 713 N N . HIS A 1 93 ? -0.411 17.033 5.843 1.00 69.50 93 HIS A N 1
ATOM 714 C CA . HIS A 1 93 ? -0.733 17.650 7.133 1.00 69.50 93 HIS A CA 1
ATOM 715 C C . HIS A 1 93 ? 0.343 17.416 8.210 1.00 69.50 93 HIS A C 1
ATOM 717 O O . HIS A 1 93 ? 0.121 17.727 9.377 1.00 69.50 93 HIS A O 1
ATOM 723 N N . GLY A 1 94 ? 1.502 16.857 7.847 1.00 72.38 94 GLY A N 1
ATOM 724 C CA . GLY A 1 94 ? 2.613 16.608 8.770 1.00 72.38 94 GLY A CA 1
ATOM 725 C C . GLY A 1 94 ? 2.448 15.367 9.654 1.00 72.38 94 GLY A C 1
ATOM 726 O O . GLY A 1 94 ? 3.300 15.103 10.501 1.00 72.38 94 GLY A O 1
ATOM 727 N N . MET A 1 95 ? 1.378 14.588 9.477 1.00 78.38 95 MET A N 1
ATOM 728 C CA . MET A 1 95 ? 1.156 13.347 10.227 1.00 78.38 95 MET A CA 1
ATOM 729 C C . MET A 1 95 ? 1.897 12.187 9.571 1.00 78.38 95 MET A C 1
ATOM 731 O O . MET A 1 95 ? 1.890 12.078 8.348 1.00 78.38 95 MET A O 1
ATOM 735 N N . ARG A 1 96 ? 2.524 11.316 10.367 1.00 81.75 96 ARG A N 1
ATOM 736 C CA . ARG A 1 96 ? 3.106 10.075 9.845 1.00 81.75 96 ARG A CA 1
ATOM 737 C C . ARG A 1 96 ? 2.011 9.042 9.659 1.00 81.75 96 ARG A C 1
ATOM 739 O O . ARG A 1 96 ? 1.440 8.630 10.661 1.00 81.75 96 ARG A O 1
ATOM 746 N N . ASP A 1 97 ? 1.782 8.604 8.434 1.00 83.00 97 ASP A N 1
ATOM 747 C CA . ASP A 1 97 ? 0.806 7.561 8.118 1.00 83.00 97 ASP A CA 1
ATOM 748 C C . ASP A 1 97 ? 1.540 6.282 7.698 1.00 83.00 97 ASP A C 1
ATOM 750 O O . ASP A 1 97 ? 2.726 6.313 7.336 1.00 83.00 97 ASP A O 1
ATOM 754 N N . ARG A 1 98 ? 0.843 5.147 7.765 1.00 86.44 98 ARG A N 1
ATOM 755 C CA . ARG A 1 98 ? 1.387 3.839 7.393 1.00 86.44 98 ARG A CA 1
ATOM 756 C C . ARG A 1 98 ? 0.376 3.056 6.571 1.00 86.44 98 ARG A C 1
ATOM 758 O O . ARG A 1 98 ? -0.793 3.003 6.922 1.00 86.44 98 ARG A O 1
ATOM 765 N N . VAL A 1 99 ? 0.846 2.417 5.511 1.00 85.62 99 VAL A N 1
ATOM 766 C CA . VAL A 1 99 ? 0.066 1.516 4.663 1.00 85.62 99 VAL A CA 1
ATOM 767 C C . VAL A 1 99 ? 0.750 0.164 4.676 1.00 85.62 99 VAL A C 1
ATOM 769 O O . VAL A 1 99 ? 1.944 0.0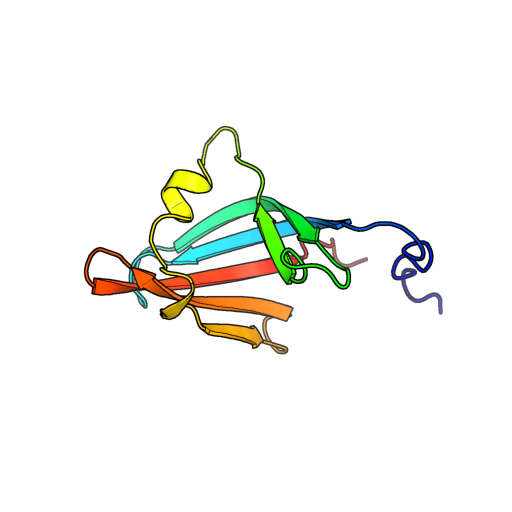79 4.393 1.00 85.62 99 VAL A O 1
ATOM 772 N N . ALA A 1 100 ? 0.011 -0.881 5.016 1.00 88.94 100 ALA A N 1
ATOM 773 C CA . ALA A 1 100 ? 0.443 -2.257 4.836 1.00 88.94 100 ALA A CA 1
ATOM 774 C C . ALA A 1 100 ? -0.353 -2.862 3.682 1.00 88.94 100 ALA A C 1
ATOM 776 O O . ALA A 1 100 ? -1.581 -2.816 3.696 1.00 88.94 100 ALA A O 1
ATOM 777 N N . ILE A 1 101 ? 0.341 -3.400 2.684 1.00 87.31 101 ILE A N 1
ATOM 778 C CA . ILE A 1 101 ? -0.266 -4.091 1.546 1.00 87.31 101 ILE A CA 1
ATOM 779 C C . ILE A 1 101 ? 0.183 -5.545 1.608 1.00 87.31 101 ILE A C 1
ATOM 781 O O . ILE A 1 101 ? 1.367 -5.832 1.427 1.00 87.31 101 ILE A O 1
ATOM 785 N N . SER A 1 102 ? -0.743 -6.457 1.875 1.00 89.25 102 SER A N 1
ATOM 786 C CA . SER A 1 102 ? -0.480 -7.895 1.952 1.00 89.25 102 SER A CA 1
ATOM 787 C C . SER A 1 102 ? -1.284 -8.649 0.890 1.00 89.25 102 SER A C 1
ATOM 789 O O . SER A 1 102 ? -2.391 -8.231 0.543 1.00 89.25 102 SER A O 1
ATOM 791 N N . PRO A 1 103 ? -0.761 -9.753 0.332 1.00 85.50 103 PRO A N 1
ATOM 792 C CA . PRO A 1 103 ? -1.531 -10.588 -0.584 1.00 85.50 103 PRO A CA 1
ATOM 793 C C . PRO A 1 103 ? -2.781 -11.135 0.111 1.00 85.50 103 PRO A C 1
ATOM 795 O O . PRO A 1 103 ? -2.696 -11.619 1.238 1.00 85.50 103 PRO A O 1
ATOM 798 N N . THR A 1 104 ? -3.929 -11.143 -0.568 1.00 81.31 104 THR A N 1
ATOM 799 C CA . THR A 1 104 ? -5.147 -11.794 -0.043 1.00 81.31 104 THR A CA 1
ATOM 800 C C . THR A 1 104 ? -5.162 -13.304 -0.265 1.00 81.31 104 THR A C 1
ATOM 802 O O . THR A 1 104 ? -6.210 -13.923 -0.094 1.00 81.31 104 THR A O 1
ATOM 805 N N . ILE A 1 105 ? -4.035 -13.906 -0.675 1.00 65.62 105 ILE A N 1
ATOM 806 C CA . ILE A 1 105 ? -3.955 -15.329 -1.020 1.00 65.62 105 ILE A CA 1
ATOM 807 C C . ILE A 1 105 ? -4.537 -16.136 0.142 1.00 65.62 105 ILE A C 1
ATOM 809 O O . ILE A 1 105 ? -3.989 -16.153 1.245 1.00 65.62 105 ILE A O 1
ATOM 813 N N . ALA A 1 106 ? -5.676 -16.782 -0.119 1.00 44.34 106 ALA A N 1
ATOM 814 C CA . ALA A 1 106 ? -6.230 -17.782 0.768 1.00 44.34 106 ALA A CA 1
ATOM 815 C C . ALA A 1 106 ? -5.142 -18.836 0.966 1.00 44.34 106 ALA A C 1
ATOM 817 O O . ALA A 1 106 ? -4.697 -19.442 -0.011 1.00 44.34 106 ALA A O 1
ATOM 818 N N . ALA A 1 107 ? -4.683 -19.002 2.208 1.00 35.84 107 ALA A N 1
ATOM 819 C CA . ALA A 1 107 ? -3.799 -20.098 2.569 1.00 35.84 107 ALA A CA 1
ATOM 820 C C . ALA A 1 107 ? -4.410 -21.386 2.000 1.00 35.84 107 ALA A C 1
ATOM 822 O O . ALA A 1 107 ? -5.526 -21.753 2.375 1.00 35.84 107 ALA A O 1
ATOM 823 N N . THR A 1 108 ? -3.734 -21.971 1.014 1.00 34.97 108 THR A N 1
ATOM 824 C CA . THR A 1 108 ? -4.116 -23.253 0.420 1.00 34.97 108 THR A CA 1
ATOM 825 C C . THR A 1 108 ? -3.379 -24.356 1.154 1.00 34.97 108 THR A C 1
ATOM 827 O O . THR A 1 108 ? -2.192 -24.132 1.485 1.00 34.97 108 THR A O 1
#

Sequence (108 aa):
MDSPENPENNRANDRVVYPVRVDYEIRLGGRTIAFETIFRVTVGSGPGDGTIDLDETSRISVEDLQRPFPLASQISKFDENASALMITGTSKHGMRDRVAISPTIAAT